Protein AF-D6D4P2-F1 (afdb_monomer_lite)

Foldseek 3Di:
DDDPPLQDWPLVQLLVQLVVLLVLVVVADLVPVVSNVVSQVVLCVSQVDNDDSVNLVVCVVPHDSSLSSSLSSTHQADQDPDADDLVNVVLLVCLLVDLPSDPPPRVRDDSVSNSNCCNPNRSVVNCVSRDDPVVVVSCVVSVVVVVVCVVVVPDPVPPPPDD

Structure (mmCIF, N/CA/C/O backbone):
data_AF-D6D4P2-F1
#
_entry.id   AF-D6D4P2-F1
#
loop_
_atom_site.group_PDB
_atom_site.id
_atom_site.type_symbol
_atom_site.label_atom_id
_atom_site.label_alt_id
_atom_site.label_comp_id
_atom_site.label_asym_id
_atom_site.label_entity_id
_atom_site.label_seq_id
_atom_site.pdbx_PDB_ins_code
_atom_site.Cartn_x
_atom_site.Cartn_y
_atom_site.Cartn_z
_atom_site.occupancy
_atom_site.B_iso_or_equiv
_atom_site.auth_seq_id
_atom_site.auth_comp_id
_atom_site.auth_asym_id
_atom_site.auth_atom_id
_atom_site.pdbx_PDB_model_num
ATOM 1 N N . MET A 1 1 ? -7.823 -1.754 18.428 1.00 69.19 1 MET A N 1
ATOM 2 C CA . MET A 1 1 ? -9.060 -2.376 17.906 1.00 69.19 1 MET A CA 1
ATOM 3 C C . MET A 1 1 ? -8.720 -2.964 16.546 1.00 69.19 1 MET A C 1
ATOM 5 O O . MET A 1 1 ? -7.843 -2.428 15.887 1.00 69.19 1 MET A O 1
ATOM 9 N N . LYS A 1 2 ? -9.320 -4.076 16.115 1.00 77.75 2 LYS A N 1
ATOM 10 C CA . LYS A 1 2 ? -9.064 -4.558 14.748 1.00 77.75 2 LYS A CA 1
ATOM 11 C C . LYS A 1 2 ? -9.940 -3.760 13.781 1.00 77.75 2 LYS A C 1
ATOM 13 O O . LYS A 1 2 ? -11.122 -3.586 14.072 1.00 77.75 2 LYS A O 1
ATOM 18 N N . LEU A 1 3 ? -9.372 -3.249 12.690 1.00 86.50 3 LEU A N 1
ATOM 19 C CA . LEU A 1 3 ? -10.177 -2.631 11.642 1.00 86.50 3 LEU A CA 1
ATOM 20 C C . LEU A 1 3 ? -10.948 -3.726 10.887 1.00 86.50 3 LEU A C 1
ATOM 22 O O . LEU A 1 3 ? -10.580 -4.905 10.937 1.00 86.50 3 LEU A O 1
ATOM 26 N N . ARG A 1 4 ? -12.029 -3.361 10.191 1.00 90.31 4 ARG A N 1
ATOM 27 C CA . ARG A 1 4 ? -12.732 -4.318 9.325 1.00 90.31 4 ARG A CA 1
ATOM 28 C C . ARG A 1 4 ? -11.837 -4.757 8.163 1.00 90.31 4 ARG A C 1
ATOM 30 O O . ARG A 1 4 ? -10.978 -4.002 7.714 1.00 90.31 4 ARG A O 1
ATOM 37 N N . GLU A 1 5 ? -12.060 -5.971 7.663 1.00 88.25 5 GLU A N 1
ATOM 38 C CA . GLU A 1 5 ? -11.173 -6.620 6.680 1.00 88.25 5 GLU A CA 1
ATOM 39 C C . GLU A 1 5 ? -10.951 -5.809 5.402 1.00 88.25 5 GLU A C 1
ATOM 41 O O . GLU A 1 5 ? -9.876 -5.871 4.819 1.00 88.25 5 GLU A O 1
ATOM 46 N N . GLU A 1 6 ? -11.954 -5.036 4.989 1.00 89.00 6 GLU A N 1
ATOM 47 C CA . GLU A 1 6 ? -11.896 -4.170 3.812 1.00 89.00 6 GLU A CA 1
ATOM 48 C C . GLU A 1 6 ? -10.752 -3.148 3.889 1.00 89.00 6 GLU A C 1
ATOM 50 O O . GLU A 1 6 ? -10.065 -2.932 2.897 1.00 89.00 6 GLU A O 1
ATOM 55 N N . ILE A 1 7 ? -10.537 -2.539 5.061 1.00 88.88 7 ILE A N 1
ATOM 56 C CA . ILE A 1 7 ? -9.565 -1.452 5.264 1.00 88.88 7 ILE A CA 1
ATOM 57 C C . ILE A 1 7 ? -8.263 -1.922 5.911 1.00 88.88 7 ILE A C 1
ATOM 59 O O . ILE A 1 7 ? -7.281 -1.182 5.908 1.00 88.88 7 ILE A O 1
ATOM 63 N N . GLU A 1 8 ? -8.231 -3.134 6.460 1.00 89.12 8 GLU A N 1
ATOM 64 C CA . GLU A 1 8 ? -7.029 -3.704 7.062 1.00 89.12 8 GLU A CA 1
ATOM 65 C C . GLU A 1 8 ? -6.007 -4.059 5.955 1.00 89.12 8 GLU A C 1
ATOM 67 O O . GLU A 1 8 ? -6.320 -4.834 5.045 1.00 89.12 8 GLU A O 1
ATOM 72 N N . PRO A 1 9 ? -4.776 -3.514 5.991 1.00 86.56 9 PRO A N 1
ATOM 73 C CA . PRO A 1 9 ? -3.780 -3.791 4.966 1.00 86.56 9 PRO A CA 1
ATOM 74 C C . PRO A 1 9 ? -3.369 -5.268 4.992 1.00 86.56 9 PRO A C 1
ATOM 76 O O . PRO A 1 9 ? -3.070 -5.848 6.037 1.00 86.56 9 PRO A O 1
ATOM 79 N N . LYS A 1 10 ? -3.299 -5.892 3.813 1.00 87.50 10 LYS A N 1
ATOM 80 C CA . LYS A 1 10 ? -2.931 -7.309 3.660 1.00 87.50 10 LYS A CA 1
ATOM 81 C C . LYS A 1 10 ? -1.414 -7.503 3.723 1.00 87.50 10 LYS A C 1
ATOM 83 O O . LYS A 1 10 ? -0.778 -7.800 2.716 1.00 87.50 10 LYS A O 1
ATOM 88 N N . ILE A 1 11 ? -0.833 -7.361 4.913 1.00 85.56 11 ILE A N 1
ATOM 89 C CA . ILE A 1 11 ? 0.626 -7.348 5.146 1.00 85.56 11 ILE A CA 1
ATOM 90 C C . ILE A 1 11 ? 1.358 -8.547 4.527 1.00 85.56 11 ILE A C 1
ATOM 92 O O . ILE A 1 11 ? 2.367 -8.363 3.858 1.00 85.56 11 ILE A O 1
ATOM 96 N N . ILE A 1 12 ? 0.819 -9.763 4.664 1.00 84.56 12 ILE A N 1
ATOM 97 C CA . ILE A 1 12 ? 1.426 -10.982 4.093 1.00 84.56 12 ILE A CA 1
ATOM 98 C C . ILE A 1 12 ? 1.478 -10.915 2.556 1.00 84.56 12 ILE A C 1
ATOM 100 O O . ILE A 1 12 ? 2.446 -11.345 1.928 1.00 84.56 12 ILE A O 1
ATOM 104 N N . GLN A 1 13 ? 0.435 -10.365 1.928 1.00 86.56 13 GLN A N 1
ATOM 105 C CA . GLN A 1 13 ? 0.399 -10.182 0.478 1.00 86.56 13 GLN A CA 1
ATOM 106 C C . GLN A 1 13 ? 1.389 -9.096 0.042 1.00 86.56 13 GLN A C 1
ATOM 108 O O . GLN A 1 13 ? 2.120 -9.305 -0.926 1.00 86.56 13 GLN A O 1
ATOM 113 N N . ILE A 1 14 ? 1.442 -7.983 0.781 1.00 89.06 14 ILE A N 1
ATOM 114 C CA . ILE A 1 14 ? 2.390 -6.886 0.551 1.00 89.06 14 ILE A CA 1
ATOM 115 C C . ILE A 1 14 ? 3.825 -7.418 0.617 1.00 89.06 14 ILE A C 1
ATOM 117 O O . ILE A 1 14 ? 4.586 -7.201 -0.318 1.00 89.06 14 ILE A O 1
ATOM 121 N N . GLU A 1 15 ? 4.180 -8.192 1.648 1.00 88.25 15 GLU A N 1
ATOM 122 C CA . GLU A 1 15 ? 5.516 -8.786 1.802 1.00 88.25 15 GLU A CA 1
ATOM 123 C C . GLU A 1 15 ? 5.896 -9.664 0.597 1.00 88.25 15 GLU A C 1
ATOM 125 O O . GLU A 1 15 ? 6.984 -9.525 0.030 1.00 88.25 15 GLU A O 1
ATOM 130 N N . LYS A 1 16 ? 4.981 -10.534 0.149 1.00 89.69 16 LYS A N 1
ATOM 131 C CA . LYS A 1 16 ? 5.223 -11.439 -0.985 1.00 89.69 16 LYS A CA 1
ATOM 132 C C . LYS A 1 16 ? 5.419 -10.696 -2.310 1.00 89.69 16 LYS A C 1
ATOM 134 O O . LYS A 1 16 ? 6.258 -11.106 -3.118 1.00 89.69 16 LYS A O 1
ATOM 139 N N . ILE A 1 17 ? 4.620 -9.662 -2.571 1.00 91.19 17 ILE A N 1
ATOM 140 C CA . ILE A 1 17 ? 4.745 -8.844 -3.787 1.00 91.19 17 ILE A CA 1
ATOM 141 C C . ILE A 1 17 ? 6.039 -8.029 -3.715 1.00 91.19 17 ILE A C 1
ATOM 143 O O . ILE A 1 17 ? 6.818 -8.032 -4.669 1.00 91.19 17 ILE A O 1
ATOM 147 N N . CYS A 1 18 ? 6.334 -7.447 -2.555 1.00 90.31 18 CYS A N 1
ATOM 148 C CA . CYS A 1 18 ? 7.505 -6.606 -2.348 1.00 90.31 18 CYS A CA 1
ATOM 149 C C . CYS A 1 18 ? 8.807 -7.351 -2.604 1.00 90.31 18 CYS A C 1
ATOM 151 O O . CYS A 1 18 ? 9.643 -6.872 -3.363 1.00 90.31 18 CYS A O 1
ATOM 153 N N . LEU A 1 19 ? 8.950 -8.577 -2.092 1.00 90.12 19 LEU A N 1
ATOM 154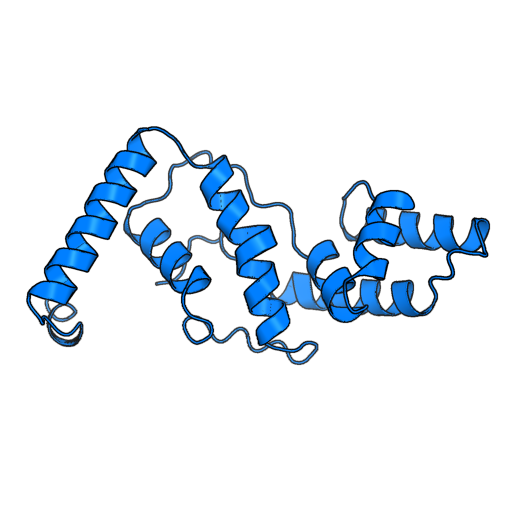 C CA . LEU A 1 19 ? 10.125 -9.410 -2.367 1.00 90.12 19 LEU A CA 1
ATOM 155 C C . LEU A 1 19 ? 10.342 -9.682 -3.865 1.00 90.12 19 LEU A C 1
ATOM 157 O O . LEU A 1 19 ? 11.485 -9.791 -4.313 1.00 90.12 19 LEU A O 1
ATOM 161 N N . GLN A 1 20 ? 9.268 -9.807 -4.648 1.00 91.62 20 GLN A N 1
ATOM 162 C CA . GLN A 1 20 ? 9.367 -9.993 -6.098 1.00 91.62 20 GLN A CA 1
ATOM 163 C C . GLN A 1 20 ? 9.770 -8.693 -6.796 1.00 91.62 20 GLN A C 1
ATOM 165 O O . GLN A 1 20 ? 10.669 -8.714 -7.637 1.00 91.62 20 GLN A O 1
ATOM 170 N N . ILE A 1 21 ? 9.171 -7.565 -6.405 1.00 92.44 21 ILE A N 1
ATOM 171 C CA . ILE A 1 21 ? 9.500 -6.248 -6.960 1.00 92.44 21 ILE A CA 1
ATOM 172 C C . ILE A 1 21 ? 10.945 -5.868 -6.634 1.00 92.44 21 ILE A C 1
ATOM 174 O O . ILE A 1 21 ? 11.682 -5.508 -7.545 1.00 92.44 21 ILE A O 1
ATOM 178 N N . SER A 1 22 ? 11.413 -6.042 -5.394 1.00 91.19 22 SER A N 1
ATOM 179 C CA . SER A 1 22 ? 12.805 -5.745 -5.023 1.00 91.19 22 SER A CA 1
ATOM 180 C C . SER A 1 22 ? 13.815 -6.521 -5.877 1.00 91.19 22 SER A C 1
ATOM 182 O O . SER A 1 22 ? 14.867 -5.990 -6.222 1.00 91.19 22 SER A O 1
ATOM 184 N N . ARG A 1 23 ? 13.511 -7.773 -6.257 1.00 91.38 23 ARG A N 1
ATOM 185 C CA . ARG A 1 23 ? 14.369 -8.562 -7.163 1.00 91.38 23 ARG A CA 1
ATOM 186 C C . ARG A 1 23 ? 14.380 -8.002 -8.582 1.00 91.38 23 ARG A C 1
ATOM 188 O O . ARG A 1 23 ? 15.438 -7.976 -9.200 1.00 91.38 23 ARG A O 1
ATOM 195 N N . LEU A 1 24 ? 13.227 -7.562 -9.084 1.00 92.38 24 LEU A N 1
ATOM 196 C CA . LEU A 1 24 ? 13.120 -6.925 -10.397 1.00 92.38 24 LEU A CA 1
ATOM 197 C C . LEU A 1 24 ? 13.875 -5.589 -10.428 1.00 92.38 24 LEU A C 1
ATOM 199 O O . LEU A 1 24 ? 14.643 -5.356 -11.356 1.00 92.38 24 LEU A O 1
ATOM 203 N N . LEU A 1 25 ? 13.724 -4.765 -9.387 1.00 90.25 25 LEU A N 1
ATOM 204 C CA . LEU A 1 25 ? 14.376 -3.457 -9.273 1.00 90.25 25 LEU A CA 1
ATOM 205 C C . LEU A 1 25 ? 15.901 -3.549 -9.144 1.00 90.25 25 LEU A C 1
ATOM 207 O O . LEU A 1 25 ? 16.600 -2.695 -9.667 1.00 90.25 25 LEU A O 1
ATOM 211 N N . ARG A 1 26 ? 16.455 -4.609 -8.541 1.00 88.62 26 ARG A N 1
ATOM 212 C CA . ARG A 1 26 ? 17.918 -4.832 -8.542 1.00 88.62 26 ARG A CA 1
ATOM 213 C C . ARG A 1 26 ? 18.505 -5.057 -9.937 1.00 88.62 26 ARG A C 1
ATOM 215 O O . ARG A 1 26 ? 19.695 -4.848 -10.131 1.00 88.62 26 ARG A O 1
ATOM 222 N N . GLY A 1 27 ? 17.694 -5.537 -10.880 1.00 84.19 27 GLY A N 1
ATOM 223 C CA . GLY A 1 27 ? 18.076 -5.686 -12.284 1.00 84.19 27 GLY A CA 1
ATOM 224 C C . GLY A 1 27 ? 17.656 -4.504 -13.158 1.00 84.19 27 GLY A C 1
ATOM 225 O O . GLY A 1 27 ? 17.820 -4.585 -14.377 1.00 84.19 27 GLY A O 1
ATOM 226 N N . TYR A 1 28 ? 17.070 -3.460 -12.563 1.00 84.00 28 TYR A N 1
ATOM 227 C CA . TYR A 1 28 ? 16.632 -2.269 -13.274 1.00 84.00 28 TYR A CA 1
ATOM 228 C C . TYR A 1 28 ? 17.838 -1.417 -13.655 1.00 84.00 28 TYR A C 1
ATOM 230 O O . TYR A 1 28 ? 18.679 -1.091 -12.824 1.00 84.00 28 TYR A O 1
ATOM 238 N N . ASP A 1 29 ? 17.900 -1.082 -14.936 1.00 80.25 29 ASP A N 1
ATOM 239 C CA . ASP A 1 29 ? 18.945 -0.269 -15.538 1.00 80.25 29 ASP A CA 1
ATOM 240 C C . ASP A 1 29 ? 18.254 0.666 -16.536 1.00 80.25 29 ASP A C 1
ATOM 242 O O . ASP A 1 29 ? 17.707 0.212 -17.549 1.00 80.25 29 ASP A O 1
ATOM 246 N N . SER A 1 30 ? 18.203 1.954 -16.193 1.00 75.06 30 SER A N 1
ATOM 247 C CA . SER A 1 30 ? 17.475 2.988 -16.935 1.00 75.06 30 SER A CA 1
ATOM 248 C C . SER A 1 30 ? 18.101 3.304 -18.296 1.00 75.06 30 SER A C 1
ATOM 250 O O . SER A 1 30 ? 17.397 3.822 -19.168 1.00 75.06 30 SER A O 1
ATOM 252 N N . GLU A 1 31 ? 19.373 2.945 -18.502 1.00 79.06 31 GLU A N 1
ATOM 253 C CA . GLU A 1 31 ? 20.107 3.119 -19.762 1.00 79.06 31 GLU A CA 1
ATOM 254 C C . GLU A 1 31 ? 19.768 2.024 -20.785 1.00 79.06 31 GLU A C 1
ATOM 256 O O . GLU A 1 31 ? 19.966 2.186 -21.989 1.00 79.06 31 GLU A O 1
ATOM 261 N N . LYS A 1 32 ? 19.231 0.884 -20.328 1.00 79.69 32 LYS A N 1
ATOM 262 C CA . LYS A 1 32 ? 18.860 -0.250 -21.185 1.00 79.69 32 LYS A CA 1
ATOM 263 C C . LYS A 1 32 ? 17.353 -0.296 -21.419 1.00 79.69 32 LYS A C 1
ATOM 265 O O . LYS A 1 32 ? 16.663 -1.145 -20.849 1.00 79.69 32 LYS A O 1
ATOM 270 N N . ASP A 1 33 ? 16.857 0.547 -22.323 1.00 76.69 33 ASP A N 1
ATOM 271 C CA . ASP A 1 33 ? 15.420 0.748 -22.585 1.00 76.69 33 ASP A CA 1
ATOM 272 C C . ASP A 1 33 ? 14.605 -0.553 -22.711 1.00 76.69 33 ASP A C 1
ATOM 274 O O . ASP A 1 33 ? 13.607 -0.733 -22.014 1.00 76.69 33 ASP A O 1
ATOM 278 N N . ASN A 1 34 ? 15.055 -1.532 -23.504 1.00 81.50 34 ASN A N 1
ATOM 279 C CA . ASN A 1 34 ? 14.322 -2.797 -23.668 1.00 81.50 34 ASN A CA 1
ATOM 280 C C . ASN A 1 34 ? 14.236 -3.638 -22.379 1.00 81.50 34 ASN A C 1
ATOM 282 O O . ASN A 1 34 ? 13.256 -4.355 -22.160 1.00 81.50 34 ASN A O 1
ATOM 286 N N . LYS A 1 35 ? 15.259 -3.597 -21.516 1.00 82.75 35 LYS A N 1
ATOM 287 C CA . LYS A 1 35 ? 15.241 -4.312 -20.226 1.00 82.75 35 LYS A CA 1
ATOM 288 C C . LYS A 1 35 ? 14.391 -3.563 -19.203 1.00 82.75 35 LYS A C 1
ATOM 290 O O . LYS A 1 35 ? 13.596 -4.194 -18.509 1.00 82.75 35 LYS A O 1
ATOM 295 N N . CYS A 1 36 ? 14.515 -2.238 -19.176 1.00 85.44 36 CYS A N 1
ATOM 296 C CA . CYS A 1 36 ? 13.711 -1.326 -18.369 1.00 85.44 36 CYS A CA 1
ATOM 297 C C . CYS A 1 36 ? 12.206 -1.529 -18.627 1.00 85.44 36 CYS A C 1
ATOM 299 O O . CYS A 1 36 ? 11.463 -1.854 -17.700 1.00 85.44 36 CYS A O 1
ATOM 301 N N . LEU A 1 37 ? 11.766 -1.477 -19.891 1.00 88.44 37 LEU A N 1
ATOM 302 C CA . LEU A 1 37 ? 10.357 -1.659 -20.269 1.00 88.44 37 LEU A CA 1
ATOM 303 C C . LEU A 1 37 ? 9.803 -3.034 -19.867 1.00 88.44 37 LEU A C 1
ATOM 305 O O . LEU A 1 37 ? 8.669 -3.139 -19.400 1.00 88.44 37 LEU A O 1
ATOM 309 N N . ASN A 1 38 ? 10.609 -4.093 -19.987 1.00 90.81 38 ASN A N 1
ATOM 310 C CA . ASN A 1 38 ? 10.215 -5.434 -19.550 1.00 90.81 38 ASN A CA 1
ATOM 311 C C . ASN A 1 38 ? 10.041 -5.536 -18.026 1.00 90.81 38 ASN A C 1
ATOM 313 O O . ASN A 1 38 ? 9.139 -6.231 -17.558 1.00 90.81 38 ASN A O 1
ATOM 317 N N . ILE A 1 39 ? 10.895 -4.867 -17.247 1.00 90.75 39 ILE A N 1
ATOM 318 C CA . ILE A 1 39 ? 10.776 -4.815 -15.784 1.00 90.75 39 ILE A CA 1
ATOM 319 C C . ILE A 1 39 ? 9.524 -4.037 -15.382 1.00 90.75 39 ILE A C 1
ATOM 321 O O . ILE A 1 39 ? 8.737 -4.544 -14.585 1.00 90.75 39 ILE A O 1
ATOM 325 N N . ILE A 1 40 ? 9.302 -2.864 -15.981 1.00 91.44 40 ILE A N 1
ATOM 326 C CA . ILE A 1 40 ? 8.115 -2.035 -15.735 1.00 91.44 40 ILE A CA 1
ATOM 327 C C . ILE A 1 40 ? 6.842 -2.834 -16.019 1.00 91.44 40 ILE A C 1
ATOM 329 O O . ILE A 1 40 ? 5.963 -2.909 -15.164 1.00 91.44 40 ILE A O 1
ATOM 333 N N . LYS A 1 41 ? 6.778 -3.524 -17.166 1.00 91.94 41 LYS A N 1
ATOM 334 C CA . LYS A 1 41 ? 5.631 -4.364 -17.527 1.00 91.94 41 LYS A CA 1
ATOM 335 C C . LYS A 1 41 ? 5.350 -5.443 -16.474 1.00 91.94 41 LYS A C 1
ATOM 337 O O . LYS A 1 41 ? 4.210 -5.587 -16.042 1.00 91.94 41 LYS A O 1
ATOM 342 N N . LYS A 1 42 ? 6.383 -6.151 -16.003 1.00 93.44 42 LYS A N 1
ATOM 343 C CA . LYS A 1 42 ? 6.239 -7.172 -14.948 1.00 93.44 42 LYS A CA 1
ATOM 344 C C . LYS A 1 42 ? 5.775 -6.582 -13.616 1.00 93.44 42 LYS A C 1
ATOM 346 O O . LYS A 1 42 ? 4.954 -7.188 -12.935 1.00 93.44 42 LYS A O 1
ATOM 351 N N . ILE A 1 43 ? 6.290 -5.414 -13.231 1.00 92.81 43 ILE A N 1
ATOM 352 C CA . ILE A 1 43 ? 5.861 -4.718 -12.010 1.00 92.81 43 ILE A CA 1
ATOM 353 C C . ILE A 1 43 ? 4.388 -4.308 -12.128 1.00 92.81 43 ILE A C 1
ATOM 355 O O . ILE A 1 43 ? 3.618 -4.520 -11.190 1.00 92.81 43 ILE A O 1
ATOM 359 N N . SER A 1 44 ? 3.970 -3.781 -13.279 1.00 91.81 44 SER A N 1
ATOM 360 C CA . SER A 1 44 ? 2.570 -3.444 -13.548 1.00 91.81 44 SER A CA 1
ATOM 361 C C . SER A 1 44 ? 1.647 -4.657 -13.490 1.00 91.81 44 SER A C 1
ATOM 363 O O . SER A 1 44 ? 0.579 -4.580 -12.889 1.00 91.81 44 SER A O 1
ATOM 365 N N . GLU A 1 45 ? 2.066 -5.797 -14.042 1.00 91.81 45 GLU A N 1
ATOM 366 C CA . GLU A 1 45 ? 1.316 -7.057 -13.963 1.00 91.81 45 GLU A CA 1
ATOM 367 C C . GLU A 1 45 ? 1.179 -7.558 -12.515 1.00 91.81 45 GLU A C 1
ATOM 369 O O . GLU A 1 45 ? 0.099 -7.987 -12.118 1.00 91.81 45 GLU A O 1
ATOM 374 N N . LEU A 1 46 ? 2.245 -7.463 -11.709 1.00 90.94 46 LEU A N 1
ATOM 375 C CA . LEU A 1 46 ? 2.253 -7.902 -10.306 1.00 90.94 46 LEU A CA 1
ATOM 376 C C . LEU A 1 46 ? 1.411 -7.019 -9.379 1.00 90.94 46 LEU A C 1
ATOM 378 O O . LEU A 1 46 ? 0.848 -7.508 -8.401 1.00 90.94 46 LEU A O 1
ATOM 382 N N . THR A 1 47 ? 1.382 -5.715 -9.644 1.00 89.19 47 THR A N 1
ATOM 383 C CA . THR A 1 47 ? 0.719 -4.723 -8.781 1.00 89.19 47 THR A CA 1
ATOM 384 C C . THR A 1 47 ? -0.676 -4.352 -9.268 1.00 89.19 47 THR A C 1
ATOM 386 O O . THR A 1 47 ? -1.429 -3.726 -8.526 1.00 89.19 47 THR A O 1
ATOM 389 N N . HIS A 1 48 ? -1.018 -4.719 -10.507 1.00 87.56 48 HIS A N 1
ATOM 390 C CA . HIS A 1 48 ? -2.191 -4.232 -11.231 1.00 87.56 48 HIS A CA 1
ATOM 391 C C . HIS A 1 48 ? -2.257 -2.695 -11.309 1.00 87.56 48 HIS A C 1
ATOM 393 O O . HIS A 1 48 ? -3.339 -2.115 -11.403 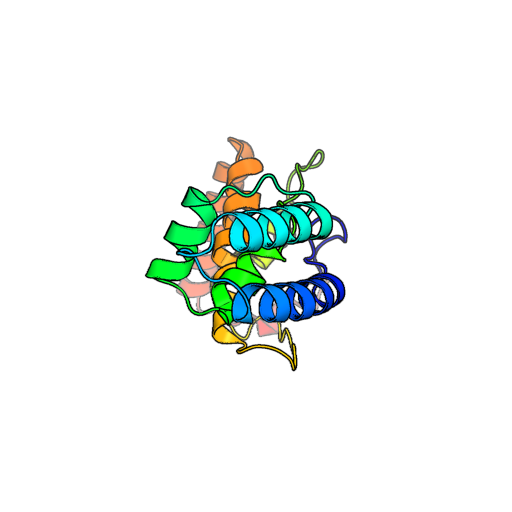1.00 87.56 48 HIS A O 1
ATOM 399 N N . LYS A 1 49 ? -1.096 -2.026 -11.271 1.00 87.38 49 LYS A N 1
ATOM 400 C CA . LYS A 1 49 ? -0.956 -0.570 -11.397 1.00 87.38 49 LYS A CA 1
ATOM 401 C C . LYS A 1 49 ? -0.322 -0.215 -12.734 1.00 87.38 49 LYS A C 1
ATOM 403 O O . LYS A 1 49 ? 0.576 -0.906 -13.217 1.00 87.38 49 LYS A O 1
ATOM 408 N N . VAL A 1 50 ? -0.744 0.904 -13.312 1.00 87.19 50 VAL A N 1
ATOM 409 C CA . VAL A 1 50 ? -0.072 1.486 -14.478 1.00 87.19 50 VAL A CA 1
ATOM 410 C C . VAL A 1 50 ? 1.188 2.191 -13.983 1.00 87.19 50 VAL A C 1
ATOM 412 O O . VAL A 1 50 ? 1.090 3.207 -13.304 1.00 87.19 50 VAL A O 1
ATOM 415 N N . ILE A 1 51 ? 2.357 1.626 -14.284 1.00 88.56 51 ILE A N 1
ATOM 416 C CA . ILE A 1 51 ? 3.661 2.184 -13.918 1.00 88.56 51 ILE A CA 1
ATOM 417 C C . ILE A 1 51 ? 4.356 2.613 -15.208 1.00 88.56 51 ILE A C 1
ATOM 419 O O . ILE A 1 51 ? 4.403 1.850 -16.172 1.00 88.56 51 ILE A O 1
ATOM 423 N N . THR A 1 52 ? 4.879 3.836 -15.237 1.00 89.06 52 THR A N 1
ATOM 424 C CA . THR A 1 52 ? 5.666 4.366 -16.359 1.00 89.06 52 THR A CA 1
ATOM 425 C C . THR A 1 52 ? 7.141 4.460 -15.975 1.00 89.06 52 THR A C 1
ATOM 427 O O . THR A 1 52 ? 7.495 4.346 -14.798 1.00 89.06 52 THR A O 1
ATOM 430 N N . LYS A 1 53 ? 8.013 4.666 -16.972 1.00 88.06 53 LYS A N 1
ATOM 431 C CA . LYS A 1 53 ? 9.446 4.898 -16.734 1.00 88.06 53 LYS A CA 1
ATOM 432 C C . LYS A 1 53 ? 9.652 6.131 -15.854 1.00 88.06 53 LYS A C 1
ATOM 434 O O . LYS A 1 53 ? 10.461 6.066 -14.937 1.00 88.06 53 LYS A O 1
ATOM 439 N N . ASP A 1 54 ? 8.882 7.190 -16.087 1.00 86.69 54 ASP A N 1
ATOM 440 C CA . ASP A 1 54 ? 9.010 8.457 -15.361 1.00 86.69 54 ASP A CA 1
ATOM 441 C C . ASP A 1 54 ? 8.650 8.292 -13.881 1.00 86.69 54 ASP A C 1
ATOM 443 O O . ASP A 1 54 ? 9.467 8.613 -13.028 1.00 86.69 54 ASP A O 1
ATOM 447 N N . ILE A 1 55 ? 7.504 7.664 -13.576 1.00 85.69 55 ILE A N 1
ATOM 448 C CA . ILE A 1 55 ? 7.081 7.378 -12.190 1.00 85.69 55 ILE A CA 1
ATOM 449 C C . ILE A 1 55 ? 8.129 6.531 -11.466 1.00 85.69 55 ILE A C 1
ATOM 451 O O . ILE A 1 55 ? 8.460 6.776 -10.308 1.00 85.69 55 ILE A O 1
ATOM 455 N N . LEU A 1 56 ? 8.640 5.493 -12.135 1.00 86.75 56 LEU A N 1
ATOM 456 C CA . LEU A 1 56 ? 9.628 4.623 -11.513 1.00 86.75 56 LEU A CA 1
ATOM 457 C C . LEU A 1 56 ? 10.972 5.334 -11.316 1.00 86.75 56 LEU A C 1
ATOM 459 O O . LEU A 1 56 ? 11.655 5.052 -10.338 1.00 86.75 56 LEU A O 1
ATOM 463 N N . SER A 1 57 ? 11.347 6.232 -12.226 1.00 85.94 57 SER A N 1
ATOM 464 C CA . SER A 1 57 ? 12.588 7.003 -12.120 1.00 85.94 57 SER A CA 1
ATOM 465 C C . SER A 1 57 ? 12.496 8.012 -10.978 1.00 85.94 57 SER A C 1
ATOM 467 O O . SER A 1 57 ? 13.387 8.015 -10.142 1.00 85.94 57 SER A O 1
ATOM 469 N N . GLU A 1 58 ? 11.378 8.733 -10.858 1.00 85.38 58 GLU A N 1
ATOM 470 C CA . GLU A 1 58 ? 11.093 9.640 -9.735 1.00 85.38 58 GLU A CA 1
ATOM 471 C C . GLU A 1 58 ? 11.224 8.921 -8.385 1.00 85.38 58 GLU A C 1
ATOM 473 O O . GLU A 1 58 ? 11.908 9.385 -7.481 1.00 85.38 58 GLU A O 1
ATOM 478 N N . TYR A 1 59 ? 10.645 7.723 -8.256 1.00 84.62 59 TYR A N 1
ATOM 479 C CA . TYR A 1 59 ? 10.793 6.948 -7.023 1.00 84.62 59 TYR A CA 1
ATOM 480 C C . TYR A 1 59 ? 12.234 6.500 -6.771 1.00 84.62 59 TYR A C 1
ATOM 482 O O . TYR A 1 59 ? 12.677 6.488 -5.632 1.00 84.62 59 TYR A O 1
ATOM 490 N N . MET A 1 60 ? 12.972 6.111 -7.805 1.00 83.88 60 MET A N 1
ATOM 491 C CA . MET A 1 60 ? 14.340 5.606 -7.654 1.00 83.88 60 MET A CA 1
ATOM 492 C C . MET A 1 60 ? 15.385 6.716 -7.443 1.00 83.88 60 MET A C 1
ATOM 494 O O . MET A 1 60 ? 16.518 6.389 -7.094 1.00 83.88 60 MET A O 1
ATOM 498 N N . GLU A 1 61 ? 15.036 7.988 -7.668 1.00 80.81 61 GLU A N 1
ATOM 499 C CA . GLU A 1 61 ? 15.910 9.141 -7.406 1.00 80.81 61 GLU A CA 1
ATOM 500 C C . GLU A 1 61 ? 16.061 9.412 -5.904 1.00 80.81 61 GLU A C 1
ATOM 502 O O . GLU A 1 61 ? 17.184 9.563 -5.421 1.00 80.81 61 GLU A O 1
ATOM 507 N N . ASP A 1 62 ? 14.946 9.407 -5.169 1.00 74.12 62 ASP A N 1
ATOM 508 C CA . ASP A 1 62 ? 14.916 9.795 -3.754 1.00 74.12 62 ASP A CA 1
ATOM 509 C C . ASP A 1 62 ? 14.858 8.601 -2.788 1.00 74.12 62 ASP A C 1
ATOM 511 O O . ASP A 1 62 ? 15.339 8.689 -1.654 1.00 74.12 62 ASP A O 1
ATOM 515 N N . ASP A 1 63 ? 14.280 7.471 -3.213 1.00 80.38 63 ASP A N 1
ATOM 516 C CA . ASP A 1 63 ? 13.991 6.342 -2.331 1.00 80.38 63 ASP A CA 1
ATOM 517 C C . ASP A 1 63 ? 14.925 5.139 -2.545 1.00 80.38 63 ASP A C 1
ATOM 519 O O . ASP A 1 63 ? 15.397 4.815 -3.637 1.00 80.38 63 ASP A O 1
ATOM 523 N N . SER A 1 64 ? 15.142 4.385 -1.464 1.00 84.31 64 SER A N 1
ATOM 524 C CA . SER A 1 64 ? 15.833 3.097 -1.534 1.00 84.31 64 SER A CA 1
ATOM 525 C C . SER A 1 64 ? 15.020 2.075 -2.342 1.00 84.31 64 SER A C 1
ATOM 527 O O . SER A 1 64 ? 13.789 2.095 -2.351 1.00 84.31 64 SER A O 1
ATOM 529 N N . ILE A 1 65 ? 15.684 1.077 -2.941 1.00 86.56 65 ILE A N 1
ATOM 530 C CA . ILE A 1 65 ? 14.994 -0.035 -3.635 1.00 86.56 65 ILE A CA 1
ATOM 531 C C . ILE A 1 65 ? 13.931 -0.700 -2.739 1.00 86.56 65 ILE A C 1
ATOM 533 O O . ILE A 1 65 ? 12.908 -1.175 -3.236 1.00 86.56 65 ILE A O 1
ATOM 537 N N . CYS A 1 66 ? 14.169 -0.759 -1.425 1.00 83.62 66 CYS A N 1
ATOM 538 C CA . CYS A 1 66 ? 13.218 -1.301 -0.456 1.00 83.62 66 CYS A CA 1
ATOM 539 C C . CYS A 1 66 ? 11.956 -0.436 -0.361 1.00 83.62 66 CYS A C 1
ATOM 541 O O . CYS A 1 66 ? 10.854 -0.963 -0.513 1.00 83.62 66 CYS A O 1
ATOM 543 N N . MET A 1 67 ? 12.120 0.876 -0.200 1.00 85.56 67 MET A N 1
ATOM 544 C CA . MET A 1 67 ? 11.029 1.852 -0.151 1.00 85.56 67 MET A CA 1
ATOM 545 C C . MET A 1 67 ? 10.202 1.846 -1.439 1.00 85.56 67 MET A C 1
ATOM 547 O O . MET A 1 67 ? 8.978 1.707 -1.390 1.00 85.56 67 MET A O 1
ATOM 551 N N . VAL A 1 68 ? 10.864 1.882 -2.600 1.00 88.88 68 VAL A N 1
ATOM 552 C CA . VAL A 1 68 ? 10.188 1.822 -3.905 1.00 88.88 68 VAL A CA 1
ATOM 553 C C . VAL A 1 68 ? 9.400 0.520 -4.049 1.00 88.88 68 VAL A C 1
ATOM 555 O O . VAL A 1 68 ? 8.229 0.529 -4.436 1.00 88.88 68 VAL A O 1
ATOM 558 N N . ALA A 1 69 ? 10.000 -0.619 -3.690 1.00 90.88 69 ALA A N 1
ATOM 559 C CA . ALA A 1 69 ? 9.313 -1.903 -3.753 1.00 90.88 69 ALA A CA 1
ATOM 560 C C . ALA A 1 69 ? 8.089 -1.956 -2.825 1.00 90.88 69 ALA A C 1
ATOM 562 O O . ALA A 1 69 ? 7.037 -2.450 -3.240 1.00 90.88 69 ALA A O 1
ATOM 563 N N . LEU A 1 70 ? 8.193 -1.424 -1.604 1.00 88.50 70 LEU A N 1
ATOM 564 C CA . LEU A 1 70 ? 7.091 -1.375 -0.641 1.00 88.50 70 LEU A CA 1
ATOM 565 C C . LEU A 1 70 ? 5.942 -0.495 -1.147 1.00 88.50 70 LEU A C 1
ATOM 567 O O . LEU A 1 70 ? 4.797 -0.955 -1.169 1.00 88.50 70 LEU A O 1
ATOM 571 N N . ARG A 1 71 ? 6.243 0.717 -1.634 1.00 89.25 71 ARG A N 1
ATOM 572 C CA . ARG A 1 71 ? 5.256 1.649 -2.210 1.00 89.25 71 ARG A CA 1
ATOM 573 C C . ARG A 1 71 ? 4.497 1.015 -3.373 1.00 89.25 71 ARG A C 1
ATOM 575 O O . ARG A 1 71 ? 3.267 1.085 -3.458 1.00 89.25 71 ARG A O 1
ATOM 582 N N . LEU A 1 72 ? 5.214 0.331 -4.263 1.00 90.75 72 LEU A N 1
ATOM 583 C CA . LEU A 1 72 ? 4.600 -0.361 -5.394 1.00 90.75 72 LEU A CA 1
ATOM 584 C C . LEU A 1 72 ? 3.711 -1.530 -4.941 1.00 90.75 72 LEU A C 1
ATOM 586 O O . LEU A 1 72 ? 2.635 -1.722 -5.508 1.00 90.75 72 LEU A O 1
ATOM 590 N N . SER A 1 73 ? 4.114 -2.252 -3.893 1.00 90.69 73 SER A N 1
ATOM 591 C CA . SER A 1 73 ? 3.433 -3.457 -3.391 1.00 90.69 73 SER A CA 1
ATOM 592 C C . SER A 1 73 ? 2.145 -3.195 -2.627 1.00 90.69 73 SER A C 1
ATOM 594 O O . SER A 1 73 ? 1.280 -4.070 -2.558 1.00 90.69 73 SER A O 1
ATOM 596 N N . ILE A 1 74 ? 2.013 -2.019 -2.020 1.00 88.88 74 ILE A N 1
ATOM 597 C CA . ILE A 1 74 ? 0.804 -1.657 -1.285 1.00 88.88 74 ILE A CA 1
ATOM 598 C C . ILE A 1 74 ? -0.353 -1.483 -2.259 1.00 88.88 74 ILE A C 1
ATOM 600 O O . ILE A 1 74 ? -0.252 -0.766 -3.250 1.00 88.88 74 ILE A O 1
ATOM 604 N N . GLY A 1 75 ? -1.467 -2.157 -1.987 1.00 83.94 75 GLY A N 1
ATOM 605 C CA . GLY A 1 75 ? -2.674 -2.014 -2.792 1.00 83.94 75 GLY A CA 1
ATOM 606 C C . GLY A 1 75 ? -3.244 -0.598 -2.709 1.00 83.94 75 GLY A C 1
ATOM 607 O O . GLY A 1 75 ? -3.057 0.104 -1.718 1.00 83.94 75 GLY A O 1
ATOM 608 N N . THR A 1 76 ? -3.973 -0.185 -3.742 1.00 83.94 76 THR A N 1
ATOM 609 C CA . THR A 1 76 ? -4.711 1.079 -3.698 1.00 83.94 76 THR A CA 1
ATOM 610 C C . THR A 1 76 ? -5.737 1.034 -2.560 1.00 83.94 76 THR A C 1
ATOM 612 O O . THR A 1 76 ? -6.481 0.053 -2.474 1.00 83.94 76 THR A O 1
ATOM 615 N N . PRO A 1 77 ? -5.825 2.077 -1.713 1.00 84.88 77 PRO A N 1
ATOM 616 C CA . PRO A 1 77 ? -6.823 2.127 -0.653 1.00 84.88 77 PRO A CA 1
ATOM 617 C C . PRO A 1 77 ? -8.243 1.966 -1.204 1.00 84.88 77 PRO A C 1
ATOM 619 O O . PRO A 1 77 ? -8.565 2.615 -2.213 1.00 84.88 77 PRO A O 1
ATOM 622 N N . PRO A 1 78 ? -9.078 1.123 -0.567 1.00 87.69 78 PRO A N 1
ATOM 623 C CA . PRO A 1 78 ? -10.427 0.826 -1.034 1.00 87.69 78 PRO A CA 1
ATOM 624 C C . PRO A 1 78 ? -11.315 2.073 -1.012 1.00 87.69 78 PRO A C 1
ATOM 626 O O . PRO A 1 78 ? -11.176 2.948 -0.155 1.00 87.69 78 PRO A O 1
ATOM 629 N N . LEU A 1 79 ? -12.263 2.138 -1.946 1.00 85.62 79 LEU A N 1
ATOM 630 C CA . LEU A 1 79 ? -13.341 3.117 -1.893 1.00 85.62 79 LEU A CA 1
ATOM 631 C C . LEU A 1 79 ? -14.435 2.581 -0.968 1.00 85.62 79 LEU A C 1
ATOM 633 O O . LEU A 1 79 ? -15.045 1.560 -1.270 1.00 85.62 79 LEU A O 1
ATOM 637 N N . LEU A 1 80 ? -14.683 3.264 0.148 1.00 85.56 80 LEU A N 1
ATOM 638 C CA . LEU A 1 80 ? -15.640 2.778 1.138 1.00 85.56 80 LEU A CA 1
ATOM 639 C C . LEU A 1 80 ? -17.066 3.183 0.776 1.00 85.56 80 LEU A C 1
ATOM 641 O O . LEU A 1 80 ? -17.388 4.368 0.700 1.00 85.56 80 LEU A O 1
ATOM 645 N N . HIS A 1 81 ? -17.939 2.189 0.636 1.00 82.25 81 HIS A N 1
ATOM 646 C CA . HIS A 1 81 ? -19.381 2.410 0.490 1.00 82.25 81 HIS A CA 1
ATOM 647 C C . HIS A 1 81 ? -20.059 2.740 1.827 1.00 82.25 81 HIS A C 1
ATOM 649 O O . HIS A 1 81 ? -21.068 3.441 1.862 1.00 82.25 81 HIS A O 1
ATOM 655 N N . ILE A 1 82 ? -19.492 2.245 2.931 1.00 83.50 82 ILE A N 1
ATOM 656 C CA . ILE A 1 82 ? -19.949 2.510 4.297 1.00 83.50 82 ILE A CA 1
ATOM 657 C C . ILE A 1 82 ? -18.942 3.460 4.964 1.00 83.50 82 ILE A C 1
ATOM 659 O O . ILE A 1 82 ? -17.752 3.125 5.004 1.00 83.50 82 ILE A O 1
ATOM 663 N N . PRO A 1 83 ? -19.377 4.609 5.519 1.00 83.56 83 PRO A N 1
ATOM 664 C CA . PRO A 1 83 ? -18.485 5.539 6.207 1.00 83.56 83 PRO A CA 1
ATOM 665 C C . PRO A 1 83 ? -17.703 4.885 7.352 1.00 83.56 83 PRO A C 1
ATOM 667 O O . PRO A 1 83 ? -18.138 3.897 7.948 1.00 83.56 83 PRO A O 1
ATOM 670 N N . LEU A 1 84 ? -16.551 5.464 7.685 1.00 85.12 84 LEU A N 1
ATOM 671 C CA . LEU A 1 84 ? -15.784 5.064 8.861 1.00 85.12 84 LEU A CA 1
ATOM 672 C C . LEU A 1 84 ? -16.561 5.408 10.136 1.00 85.12 84 LEU A C 1
ATOM 674 O O . LEU A 1 84 ? -17.034 6.532 10.319 1.00 85.12 84 LEU A O 1
ATOM 678 N N . SER A 1 85 ? -16.655 4.448 11.046 1.00 84.19 85 SER A N 1
ATOM 679 C CA . SER A 1 85 ? -17.092 4.703 12.415 1.00 84.19 85 SER A CA 1
ATOM 680 C C . SER A 1 85 ? -16.064 5.555 13.171 1.00 84.19 85 SER A C 1
ATOM 682 O O . SER A 1 85 ? -14.892 5.649 12.795 1.00 84.19 85 SER A O 1
ATOM 684 N N . CYS A 1 86 ? -16.481 6.166 14.285 1.00 80.25 86 CYS A N 1
ATOM 685 C CA . CYS A 1 86 ? -15.567 6.947 15.124 1.00 80.25 86 CYS A CA 1
ATOM 686 C C . CYS A 1 86 ? -14.385 6.119 15.636 1.00 80.25 86 CYS A C 1
ATOM 688 O O . CYS A 1 86 ? -13.277 6.644 15.736 1.00 80.25 86 CYS A O 1
ATOM 690 N N . ASP A 1 87 ? -14.621 4.848 15.961 1.00 83.94 87 ASP A N 1
ATOM 691 C CA . ASP A 1 87 ? -13.587 3.969 16.494 1.00 83.94 87 ASP A CA 1
ATOM 692 C C . ASP A 1 87 ? -12.589 3.562 15.404 1.00 83.94 87 ASP A C 1
ATOM 694 O O . ASP A 1 87 ? -11.385 3.583 15.653 1.00 83.94 87 ASP A O 1
ATOM 698 N N . GLU A 1 88 ? -13.054 3.277 14.179 1.00 87.25 88 GLU A N 1
ATOM 699 C CA . GLU A 1 88 ? -12.171 3.021 13.029 1.00 87.25 88 GLU A CA 1
ATOM 700 C C . GLU A 1 88 ? -11.322 4.255 12.700 1.00 87.25 88 GLU A C 1
ATOM 702 O O . GLU A 1 88 ? -10.11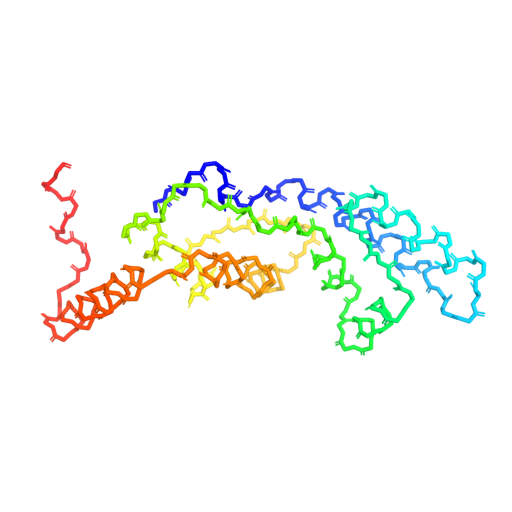4 4.139 12.508 1.00 87.25 88 GLU A O 1
ATOM 707 N N . LEU A 1 89 ? -11.923 5.450 12.707 1.00 83.94 89 LEU A N 1
ATOM 708 C CA . LEU A 1 89 ? -11.198 6.703 12.490 1.00 83.94 89 LEU A CA 1
ATOM 709 C C . LEU A 1 89 ? -10.112 6.915 13.557 1.00 83.94 89 LEU A C 1
ATOM 711 O O . LEU A 1 89 ? -8.972 7.246 13.236 1.00 83.94 89 LEU A O 1
ATOM 715 N N . LEU A 1 90 ? -10.444 6.709 14.835 1.00 81.81 90 LEU A N 1
ATOM 716 C CA . LEU A 1 90 ? -9.491 6.834 15.939 1.00 81.81 90 LEU A CA 1
ATOM 717 C C . LEU A 1 90 ? -8.369 5.796 15.871 1.00 81.81 90 LEU A C 1
ATOM 719 O O . LEU A 1 90 ? -7.243 6.103 16.265 1.00 81.81 90 LEU A O 1
ATOM 723 N N . GLU A 1 91 ? -8.673 4.579 15.429 1.00 86.44 91 GLU A N 1
ATOM 724 C CA . GLU A 1 91 ? -7.705 3.504 15.214 1.00 86.44 91 GLU A CA 1
ATOM 725 C C . GLU A 1 91 ? -6.739 3.861 14.072 1.00 86.44 91 GLU A C 1
ATOM 727 O O . GLU A 1 91 ? -5.527 3.807 14.273 1.00 86.44 91 GLU A O 1
ATOM 732 N N . ILE A 1 92 ? -7.247 4.319 12.921 1.00 85.94 92 ILE A N 1
ATOM 733 C CA . ILE A 1 92 ? -6.423 4.760 11.781 1.00 85.94 92 ILE A CA 1
ATOM 734 C C . ILE A 1 92 ? -5.508 5.923 12.189 1.00 85.94 92 ILE A C 1
ATOM 736 O O . ILE A 1 92 ? -4.300 5.866 11.970 1.00 85.94 92 ILE A O 1
ATOM 740 N N . ILE A 1 93 ? -6.050 6.946 12.860 1.00 82.88 93 ILE A N 1
ATOM 741 C CA . ILE A 1 93 ? -5.263 8.086 13.362 1.00 82.88 93 ILE A CA 1
ATOM 742 C C . ILE A 1 93 ? -4.165 7.609 14.325 1.00 82.88 93 ILE A C 1
ATOM 744 O O . ILE A 1 93 ? -3.044 8.113 14.294 1.00 82.88 93 ILE A O 1
ATOM 748 N N . GLN A 1 94 ? -4.448 6.632 15.190 1.00 82.94 94 GLN A N 1
ATOM 749 C CA . GLN A 1 94 ? -3.431 6.087 16.094 1.00 82.94 94 GLN A CA 1
ATOM 750 C C . GLN A 1 94 ? -2.324 5.335 15.348 1.00 82.94 94 GLN A C 1
ATOM 752 O O . GLN A 1 94 ? -1.160 5.522 15.697 1.00 82.94 94 GLN A O 1
ATOM 757 N N . ARG A 1 95 ? -2.662 4.556 14.312 1.00 85.19 95 ARG A N 1
ATOM 758 C CA . ARG A 1 95 ? -1.684 3.875 13.444 1.00 85.19 95 ARG A CA 1
ATOM 759 C C . ARG A 1 95 ? -0.775 4.874 12.723 1.00 85.19 95 ARG A C 1
ATOM 761 O O . ARG A 1 95 ? 0.435 4.676 12.710 1.00 85.19 95 ARG A O 1
ATOM 768 N N . ILE A 1 96 ? -1.337 5.977 12.220 1.00 83.38 96 ILE A N 1
ATOM 769 C CA . ILE A 1 96 ? -0.575 7.055 11.566 1.00 83.38 96 ILE A CA 1
ATOM 770 C C . ILE A 1 96 ? 0.369 7.761 12.548 1.00 83.38 96 ILE A C 1
ATOM 772 O O . ILE A 1 96 ? 1.483 8.103 12.183 1.00 83.38 96 ILE A O 1
ATOM 776 N N . HIS A 1 97 ? -0.044 7.998 13.796 1.00 78.00 97 HIS A N 1
ATOM 777 C CA . HIS A 1 97 ? 0.759 8.780 14.748 1.00 78.00 97 HIS A CA 1
ATOM 778 C C . HIS A 1 97 ? 1.728 7.964 15.606 1.00 78.00 97 HIS A C 1
ATOM 780 O O . HIS A 1 97 ? 2.554 8.549 16.306 1.00 78.00 97 HIS A O 1
ATOM 786 N N . SER A 1 98 ? 1.606 6.638 15.639 1.00 78.12 98 SER A N 1
ATOM 787 C CA . SER A 1 98 ? 2.377 5.818 16.568 1.00 78.12 98 SER A CA 1
ATOM 788 C C . SER A 1 98 ? 2.884 4.544 15.907 1.00 78.12 98 SER A C 1
ATOM 790 O O . SER A 1 98 ? 2.143 3.580 15.725 1.00 78.12 98 SER A O 1
ATOM 792 N N . LYS A 1 99 ? 4.194 4.527 15.635 1.00 68.12 99 LYS A N 1
ATOM 793 C CA . LYS A 1 99 ? 4.932 3.377 15.091 1.00 68.12 99 LYS A CA 1
ATOM 794 C C . LYS A 1 99 ? 4.703 2.085 15.884 1.00 68.12 99 LYS A C 1
ATOM 796 O O . LYS A 1 99 ? 4.537 1.021 15.306 1.00 68.12 99 LYS A O 1
ATOM 801 N N . ASN A 1 100 ? 4.616 2.186 17.211 1.00 65.75 100 ASN A N 1
ATOM 802 C CA . ASN A 1 100 ? 4.468 1.031 18.106 1.00 65.75 100 ASN A CA 1
ATOM 803 C C . ASN A 1 100 ? 3.011 0.568 18.278 1.00 65.75 100 ASN A C 1
ATOM 805 O O . ASN A 1 100 ? 2.737 -0.316 19.088 1.00 65.75 100 ASN A O 1
ATOM 809 N N . TYR A 1 101 ? 2.056 1.206 17.599 1.00 59.53 101 TYR A N 1
ATOM 810 C CA . TYR A 1 101 ? 0.639 0.939 17.820 1.00 59.53 101 TYR A CA 1
ATOM 811 C C . TYR A 1 101 ? 0.179 -0.388 17.214 1.00 59.53 101 TYR A C 1
ATOM 813 O O . TYR A 1 101 ? -0.703 -1.045 17.765 1.00 59.53 101 TYR A O 1
ATOM 821 N N . VAL A 1 102 ? 0.809 -0.804 16.115 1.00 60.28 102 VAL A N 1
ATOM 822 C CA . VAL A 1 102 ? 0.627 -2.126 15.518 1.00 60.28 102 VAL A CA 1
ATOM 823 C C . VAL A 1 102 ? 2.007 -2.679 15.190 1.00 60.28 102 VAL A C 1
ATOM 825 O O . VAL A 1 102 ? 2.707 -2.131 14.345 1.00 60.28 102 VAL A O 1
ATOM 828 N N . GLU A 1 103 ? 2.401 -3.766 15.859 1.00 62.59 103 GLU A N 1
ATOM 829 C CA . GLU A 1 103 ? 3.606 -4.522 15.503 1.00 62.59 103 GLU A CA 1
ATOM 830 C C . GLU A 1 103 ? 3.367 -5.244 14.169 1.00 62.59 103 GLU A C 1
ATOM 832 O O . GLU A 1 103 ? 2.957 -6.407 14.120 1.00 62.59 103 GLU A O 1
ATOM 837 N N . TYR A 1 104 ? 3.626 -4.559 13.060 1.00 65.31 104 TYR A N 1
ATOM 838 C CA . TYR A 1 104 ? 3.786 -5.220 11.772 1.00 65.31 104 TYR A CA 1
ATOM 839 C C . TYR A 1 104 ? 5.176 -5.855 11.722 1.00 65.31 104 TYR A C 1
ATOM 841 O O . TYR A 1 104 ? 6.126 -5.270 11.214 1.00 65.31 104 TYR A O 1
ATOM 849 N N . LYS A 1 105 ? 5.308 -7.068 12.267 1.00 62.09 105 LYS A N 1
ATOM 850 C CA . LYS A 1 105 ? 6.561 -7.833 12.185 1.00 62.09 105 LYS A CA 1
ATOM 851 C C . LYS A 1 105 ? 6.716 -8.432 10.794 1.00 62.09 105 LYS A C 1
ATOM 853 O O . LYS A 1 105 ? 6.342 -9.580 10.564 1.00 62.09 105 LYS A O 1
ATOM 858 N N . VAL A 1 106 ? 7.267 -7.653 9.870 1.00 65.31 106 VAL A N 1
ATOM 859 C CA . VAL A 1 106 ? 7.636 -8.118 8.529 1.00 65.31 106 VAL A CA 1
ATOM 860 C C . VAL A 1 106 ? 9.137 -8.365 8.516 1.00 65.31 106 VAL A C 1
ATOM 862 O O . VAL A 1 106 ? 9.923 -7.437 8.656 1.00 65.31 106 VAL A O 1
ATOM 865 N N . LYS A 1 107 ? 9.560 -9.626 8.365 1.00 67.25 107 LYS A N 1
ATOM 866 C CA . LYS A 1 107 ? 10.991 -9.987 8.429 1.00 67.25 107 LYS A CA 1
ATOM 867 C C . LYS A 1 107 ? 11.797 -9.426 7.259 1.00 67.25 107 LYS A C 1
ATOM 869 O O . LYS A 1 107 ? 13.015 -9.322 7.354 1.00 67.25 107 LYS A O 1
ATOM 874 N N . ALA A 1 108 ? 11.127 -9.135 6.148 1.00 67.88 108 ALA A N 1
ATOM 875 C CA . ALA A 1 108 ? 11.773 -8.725 4.915 1.00 67.88 108 ALA A CA 1
ATOM 876 C C . ALA A 1 108 ? 12.203 -7.244 4.874 1.00 67.88 108 ALA A C 1
ATOM 878 O O . ALA A 1 108 ? 13.051 -6.923 4.042 1.00 67.88 108 ALA A O 1
ATOM 879 N N . PHE A 1 109 ? 11.661 -6.359 5.730 1.00 70.56 109 PHE A N 1
ATOM 880 C CA . PHE A 1 109 ? 11.858 -4.904 5.605 1.00 70.56 109 PHE A CA 1
ATOM 881 C C . PHE A 1 109 ? 11.966 -4.173 6.953 1.00 70.56 109 PHE A C 1
ATOM 883 O O . PHE A 1 109 ? 11.426 -4.661 7.94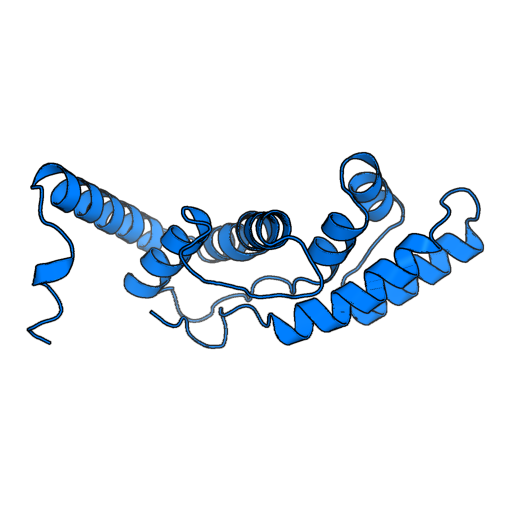8 1.00 70.56 109 PHE A O 1
ATOM 890 N N . PRO A 1 110 ? 12.623 -2.993 6.998 1.00 79.69 110 PRO A N 1
ATOM 891 C CA . PRO A 1 110 ? 12.651 -2.154 8.192 1.00 79.69 110 PRO A CA 1
ATOM 892 C C . PRO A 1 110 ? 11.242 -1.718 8.609 1.00 79.69 110 PRO A C 1
ATOM 894 O O . PRO A 1 110 ? 10.448 -1.251 7.791 1.00 79.69 110 PRO A O 1
ATOM 897 N N . GLU A 1 111 ? 10.943 -1.819 9.903 1.00 79.94 111 GLU A N 1
ATOM 898 C CA . GLU A 1 111 ? 9.630 -1.448 10.450 1.00 79.94 111 GLU A CA 1
ATOM 899 C C . GLU A 1 111 ? 9.306 0.041 10.244 1.00 79.94 111 GLU A C 1
ATOM 901 O O . GLU A 1 111 ? 8.143 0.396 10.071 1.00 79.94 111 GLU A O 1
ATOM 906 N N . ASP A 1 112 ? 10.327 0.906 10.241 1.00 80.12 112 ASP A N 1
ATOM 907 C CA . ASP A 1 112 ? 10.190 2.347 9.987 1.00 80.12 112 ASP A CA 1
ATOM 908 C C . ASP A 1 112 ? 9.668 2.645 8.580 1.00 80.12 112 ASP A C 1
ATOM 910 O O . ASP A 1 112 ? 8.705 3.394 8.427 1.00 80.12 112 ASP A O 1
ATOM 914 N N . GLU A 1 113 ? 10.269 2.019 7.566 1.00 81.69 113 GLU A N 1
ATOM 915 C CA . GLU A 1 113 ? 9.879 2.178 6.162 1.00 81.69 113 GLU A CA 1
ATOM 916 C C . GLU A 1 113 ? 8.451 1.672 5.935 1.00 81.69 113 GLU A C 1
ATOM 918 O O . GLU A 1 113 ? 7.617 2.354 5.337 1.00 81.69 113 GLU A O 1
ATOM 923 N N . LEU A 1 114 ? 8.132 0.496 6.489 1.00 84.06 114 LEU A N 1
ATOM 924 C CA . LEU A 1 114 ? 6.793 -0.075 6.393 1.00 84.06 114 LEU A CA 1
ATOM 925 C C . LEU A 1 114 ? 5.744 0.821 7.059 1.00 84.06 114 LEU A C 1
ATOM 927 O O . LEU A 1 114 ? 4.686 1.066 6.480 1.00 84.06 114 LEU A O 1
ATOM 931 N N . TRP A 1 115 ? 6.018 1.309 8.270 1.00 84.94 115 TRP A N 1
ATOM 932 C CA . TRP A 1 115 ? 5.107 2.207 8.972 1.00 84.94 115 TRP A CA 1
ATOM 933 C C . TRP A 1 115 ? 4.914 3.522 8.213 1.00 84.94 115 TRP A C 1
ATOM 935 O O . TRP A 1 115 ? 3.774 3.980 8.078 1.00 84.94 115 TRP A O 1
ATOM 945 N N . TRP A 1 116 ? 5.997 4.108 7.697 1.00 83.88 116 TRP A N 1
ATOM 946 C CA . TRP A 1 116 ? 5.944 5.365 6.960 1.00 83.88 116 TRP A CA 1
ATOM 947 C C . TRP A 1 116 ? 5.063 5.242 5.721 1.00 83.88 116 TRP A C 1
ATOM 949 O O . TRP A 1 116 ? 4.115 6.015 5.570 1.00 83.88 116 TRP A O 1
ATOM 959 N N . ILE A 1 117 ? 5.305 4.220 4.896 1.00 86.06 117 ILE A N 1
ATOM 960 C CA . ILE A 1 117 ? 4.554 4.001 3.659 1.00 86.06 117 ILE A CA 1
ATOM 961 C C . ILE A 1 117 ? 3.101 3.599 3.956 1.00 86.06 117 ILE A C 1
ATOM 963 O O . ILE A 1 117 ? 2.184 4.131 3.338 1.00 86.06 117 ILE A O 1
ATOM 967 N N . LEU A 1 118 ? 2.829 2.730 4.938 1.00 86.50 118 LEU A N 1
ATOM 968 C CA . LEU A 1 118 ? 1.439 2.433 5.320 1.00 86.50 118 LEU A CA 1
ATOM 969 C C . LEU A 1 118 ? 0.697 3.689 5.796 1.00 86.50 118 LEU A C 1
ATOM 971 O O . LEU A 1 118 ? -0.496 3.841 5.538 1.00 86.50 118 LEU A O 1
ATOM 975 N N . SER A 1 119 ? 1.383 4.598 6.482 1.00 84.69 119 SER A N 1
ATOM 976 C CA . SER A 1 119 ? 0.778 5.847 6.940 1.00 84.69 119 SER A CA 1
ATOM 977 C C . SER A 1 119 ? 0.489 6.793 5.771 1.00 84.69 119 SER A C 1
ATOM 979 O O . SER A 1 119 ? -0.652 7.231 5.629 1.00 84.69 119 SER A O 1
ATOM 981 N N . HIS A 1 120 ? 1.483 7.060 4.920 1.00 83.44 120 HIS A N 1
ATOM 982 C CA . HIS A 1 120 ? 1.428 8.104 3.886 1.00 83.44 120 HIS A CA 1
ATOM 983 C C . HIS A 1 120 ? 0.788 7.642 2.581 1.00 83.44 120 HIS A C 1
ATOM 985 O O . HIS A 1 120 ? 0.039 8.401 1.979 1.00 83.44 120 HIS A O 1
ATOM 991 N N . ASP A 1 121 ? 1.011 6.392 2.182 1.00 84.38 121 ASP A N 1
ATOM 992 C CA . ASP A 1 121 ? 0.595 5.893 0.868 1.00 84.38 121 ASP A CA 1
ATOM 993 C C . ASP A 1 121 ? -0.670 5.020 0.959 1.00 84.38 121 ASP A C 1
ATOM 995 O O . ASP A 1 121 ? -1.293 4.715 -0.061 1.00 84.38 121 ASP A O 1
ATOM 999 N N . TYR A 1 122 ? -1.093 4.634 2.174 1.00 89.62 122 TYR A N 1
ATOM 1000 C CA . TYR A 1 122 ? -2.311 3.844 2.389 1.00 89.62 122 TYR A CA 1
ATOM 1001 C C . TYR A 1 122 ? -3.357 4.541 3.267 1.00 89.62 122 TYR A C 1
ATOM 1003 O O . TYR A 1 122 ? -4.455 4.841 2.796 1.00 89.62 122 TYR A O 1
ATOM 1011 N N . TYR A 1 123 ? -3.050 4.815 4.539 1.00 87.81 123 TYR A N 1
ATOM 1012 C CA . TYR A 1 123 ? -4.049 5.318 5.485 1.00 87.81 123 TYR A CA 1
ATOM 1013 C C . TYR A 1 123 ? -4.431 6.783 5.259 1.00 87.81 123 TYR A C 1
ATOM 1015 O O . TYR A 1 123 ? -5.618 7.098 5.325 1.00 87.81 123 TYR A O 1
ATOM 1023 N N . VAL A 1 124 ? -3.479 7.677 4.977 1.00 84.88 124 VAL A N 1
ATOM 1024 C CA . VAL A 1 124 ? -3.795 9.080 4.657 1.00 84.88 124 VAL A CA 1
ATOM 1025 C C . VAL A 1 124 ? -4.686 9.173 3.407 1.00 84.88 124 VAL A C 1
ATOM 1027 O O . VAL A 1 124 ? -5.778 9.732 3.526 1.00 84.88 124 VAL A O 1
ATOM 1030 N N . PRO A 1 125 ? -4.363 8.527 2.268 1.00 84.62 125 PRO A N 1
ATOM 1031 C CA . PRO A 1 125 ? -5.235 8.563 1.097 1.00 84.62 125 PRO A CA 1
ATOM 1032 C C . PRO A 1 125 ? -6.583 7.863 1.325 1.00 84.62 125 PRO A C 1
ATOM 1034 O O . PRO A 1 125 ? -7.591 8.266 0.745 1.00 84.62 125 PRO A O 1
ATOM 1037 N N . LEU A 1 126 ? -6.647 6.828 2.178 1.00 87.38 126 LEU A N 1
ATOM 1038 C CA . LEU A 1 126 ? -7.923 6.241 2.607 1.00 87.38 126 LEU A CA 1
ATOM 1039 C C . LEU A 1 126 ? -8.795 7.285 3.315 1.00 87.38 126 LEU A C 1
ATOM 1041 O O . LEU A 1 126 ? -9.987 7.392 3.027 1.00 87.38 126 LEU A O 1
ATOM 1045 N N . LEU A 1 127 ? -8.212 8.061 4.232 1.00 83.19 127 LEU A N 1
ATOM 1046 C CA . LEU A 1 127 ? -8.920 9.131 4.932 1.00 83.19 127 LEU A CA 1
ATOM 1047 C C . LEU A 1 127 ? -9.363 10.233 3.969 1.00 83.19 127 LEU A C 1
ATOM 1049 O O . LEU A 1 127 ? -10.515 10.644 4.041 1.00 83.19 127 LEU A O 1
ATOM 1053 N N . GLU A 1 128 ? -8.506 10.664 3.045 1.00 81.31 128 GLU A N 1
ATOM 1054 C CA . GLU A 1 128 ? -8.836 11.691 2.046 1.00 81.31 128 GLU A CA 1
ATOM 1055 C C . GLU A 1 128 ? -10.007 11.272 1.155 1.00 81.31 128 GLU A C 1
ATOM 1057 O O . GLU A 1 128 ? -10.976 12.015 1.006 1.00 81.31 128 GLU A O 1
ATOM 1062 N N . LYS A 1 129 ? -9.973 10.043 0.623 1.00 79.31 129 LYS A N 1
ATOM 1063 C CA . LYS A 1 129 ? -11.051 9.498 -0.220 1.00 79.31 129 LYS A CA 1
ATOM 1064 C C . LYS A 1 129 ? -12.366 9.323 0.525 1.00 79.31 129 LYS A C 1
ATOM 1066 O O . LYS A 1 129 ? -13.432 9.347 -0.084 1.00 79.31 129 LYS A O 1
ATOM 1071 N N . THR A 1 130 ? -12.295 9.095 1.832 1.00 74.88 130 THR A N 1
ATOM 1072 C CA . THR A 1 130 ? -13.474 8.888 2.676 1.00 74.88 130 THR A CA 1
ATOM 1073 C C . THR A 1 130 ? -13.951 10.185 3.321 1.00 74.88 130 THR A C 1
ATOM 1075 O O . THR A 1 130 ? -15.004 10.192 3.956 1.00 74.88 130 THR A O 1
ATOM 1078 N N . TRP A 1 131 ? -13.238 11.303 3.156 1.00 66.62 131 TRP A N 1
ATOM 1079 C CA . TRP A 1 131 ? -13.542 12.566 3.818 1.00 66.62 131 TRP A CA 1
ATOM 1080 C C . TRP A 1 131 ? -14.812 13.218 3.247 1.00 66.62 131 TRP A C 1
ATOM 1082 O O . TRP A 1 131 ? -14.792 13.861 2.202 1.00 66.62 131 TRP A O 1
ATOM 1092 N N . ASN A 1 132 ? -15.936 13.100 3.962 1.00 61.84 132 ASN A N 1
ATOM 1093 C CA . ASN A 1 132 ? -17.131 13.924 3.743 1.00 61.84 132 ASN A CA 1
ATOM 1094 C C . ASN A 1 132 ? -17.365 14.873 4.944 1.00 61.84 132 ASN A C 1
ATOM 1096 O O . ASN A 1 132 ? -16.744 14.733 6.001 1.00 61.84 132 ASN A O 1
ATOM 1100 N N . TYR A 1 133 ? -18.286 15.835 4.817 1.00 51.56 133 TYR A N 1
ATOM 1101 C CA . TYR A 1 133 ? -18.595 16.835 5.857 1.00 51.56 133 TYR A CA 1
ATOM 1102 C C . TYR A 1 133 ? -18.945 16.236 7.245 1.00 51.56 133 TYR A C 1
ATOM 1104 O O . TYR A 1 133 ? -18.639 16.826 8.284 1.00 51.56 133 TYR A O 1
ATOM 1112 N N . GLN A 1 134 ? -19.536 15.037 7.305 1.00 55.19 134 GLN A N 1
ATOM 1113 C CA . GLN A 1 134 ? -19.795 14.309 8.556 1.00 55.19 134 GLN A CA 1
ATOM 1114 C C . GLN A 1 134 ? -18.507 13.787 9.206 1.00 55.19 134 GLN A C 1
ATOM 1116 O O . GLN A 1 134 ? -18.396 13.845 10.431 1.00 55.19 134 GLN A O 1
ATOM 1121 N N . ASN A 1 135 ? -17.509 13.369 8.423 1.00 57.53 135 ASN A N 1
ATOM 1122 C CA . ASN A 1 135 ? -16.208 12.933 8.945 1.00 57.53 135 ASN A CA 1
ATOM 1123 C C . ASN A 1 135 ? -15.404 14.096 9.533 1.00 57.53 135 ASN A C 1
ATOM 1125 O O . ASN A 1 135 ? -14.726 13.919 10.540 1.00 57.53 135 ASN A O 1
ATOM 1129 N N . LEU A 1 136 ? -15.586 15.311 9.013 1.00 54.38 136 LEU A N 1
ATOM 1130 C CA . LEU A 1 136 ? -15.041 16.549 9.583 1.00 54.38 136 LEU A CA 1
ATOM 1131 C C . LEU A 1 136 ? -15.661 16.859 10.960 1.00 54.38 136 LEU A C 1
ATOM 1133 O O . LEU A 1 136 ? -14.951 17.146 11.925 1.00 54.38 136 LEU A O 1
ATOM 1137 N N . ARG A 1 137 ? -16.987 16.702 11.100 1.00 53.38 137 ARG A N 1
ATOM 1138 C CA . ARG A 1 137 ? -17.691 16.835 12.391 1.00 53.38 137 ARG A CA 1
ATOM 1139 C C . ARG A 1 137 ? -17.249 15.772 13.402 1.00 53.38 137 ARG A C 1
ATOM 1141 O O . ARG A 1 137 ? -17.150 16.066 14.595 1.00 53.38 137 ARG A O 1
ATOM 1148 N N . LEU A 1 138 ? -16.993 14.546 12.942 1.00 55.09 138 LEU A N 1
ATOM 1149 C CA . LEU A 1 138 ? -16.485 13.452 13.771 1.00 55.09 138 LEU A CA 1
ATOM 1150 C C . LEU A 1 138 ? -15.023 13.661 14.168 1.00 55.09 138 LEU A C 1
ATOM 1152 O O . LEU A 1 138 ? -14.706 13.482 15.338 1.00 55.09 138 LEU A O 1
ATOM 1156 N N . PHE A 1 139 ? -14.163 14.113 13.255 1.00 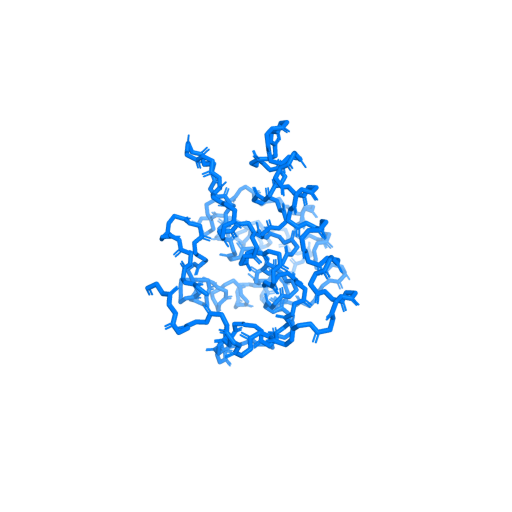59.97 139 PHE A N 1
ATOM 1157 C CA . PHE A 1 139 ? -12.776 14.475 13.541 1.00 59.97 139 PHE A CA 1
ATOM 1158 C C . PHE A 1 139 ? -12.711 15.572 14.604 1.00 59.97 139 PHE A C 1
ATOM 1160 O O . PHE A 1 139 ? -12.044 15.394 15.617 1.00 59.97 139 PHE A O 1
ATOM 1167 N N . VAL A 1 140 ? -13.490 16.648 14.450 1.00 56.75 140 VAL A N 1
ATOM 1168 C CA . VAL A 1 140 ? -13.594 17.717 15.454 1.00 56.75 140 VAL A CA 1
ATOM 1169 C C . VAL A 1 140 ? -14.086 17.163 16.795 1.00 56.75 140 VAL A C 1
ATOM 1171 O O . VAL A 1 140 ? -13.471 17.431 17.822 1.00 56.75 140 VAL A O 1
ATOM 1174 N N . LYS A 1 141 ? -15.124 16.315 16.820 1.00 54.62 141 LYS A N 1
ATOM 1175 C CA . LYS A 1 141 ? -15.592 15.674 18.065 1.00 54.62 141 LYS A CA 1
ATOM 1176 C C . LYS A 1 141 ? -14.534 14.773 18.710 1.00 54.62 141 LYS A C 1
ATOM 1178 O O . LYS A 1 141 ? -14.357 14.827 19.923 1.00 54.62 141 LYS A O 1
ATOM 1183 N N . CYS A 1 142 ? -13.843 13.946 17.931 1.00 56.69 142 CYS A N 1
ATOM 1184 C CA . CYS A 1 142 ? -12.827 13.007 18.404 1.00 56.69 142 CYS A CA 1
ATOM 1185 C C . CYS A 1 142 ? -11.567 13.732 18.886 1.00 56.69 142 CYS A C 1
ATOM 1187 O O . CYS A 1 142 ? -11.030 13.389 19.938 1.00 56.69 142 CYS A O 1
ATOM 1189 N N . TYR A 1 143 ? -11.132 14.764 18.164 1.00 57.22 143 TYR A N 1
ATOM 1190 C CA . TYR A 1 143 ? -9.996 15.606 18.520 1.00 57.22 143 TYR A CA 1
ATOM 1191 C C . TYR A 1 143 ? -10.294 16.435 19.776 1.00 57.22 143 TYR A C 1
ATOM 1193 O O . TYR A 1 143 ? -9.498 16.414 20.710 1.00 57.22 143 TYR A O 1
ATOM 1201 N N . ILE A 1 144 ? -11.487 17.043 19.877 1.00 53.19 144 ILE A N 1
ATOM 1202 C CA . ILE A 1 144 ? -11.958 17.725 21.097 1.00 53.19 144 ILE A CA 1
ATOM 1203 C C . ILE A 1 144 ? -12.055 16.744 22.270 1.00 53.19 144 ILE A C 1
ATOM 1205 O O . ILE A 1 144 ? -11.617 17.066 23.369 1.00 53.19 144 ILE A O 1
ATOM 1209 N N . LYS A 1 145 ? -12.571 15.526 22.065 1.00 51.25 145 LYS A N 1
ATOM 1210 C CA . LYS A 1 145 ? -12.666 14.505 23.123 1.00 51.25 145 LYS A CA 1
ATOM 1211 C C . LYS A 1 145 ? -11.285 14.023 23.576 1.00 51.25 145 LYS A C 1
ATOM 1213 O O . LYS A 1 145 ? -11.077 13.829 24.769 1.00 51.25 145 LYS A O 1
ATOM 1218 N N . LYS A 1 146 ? -10.328 13.864 22.655 1.00 52.81 146 LYS A N 1
ATOM 1219 C CA . LYS A 1 146 ? -8.933 13.516 22.969 1.00 52.81 146 LYS A CA 1
ATOM 1220 C C . LYS A 1 146 ? -8.241 14.650 23.727 1.00 52.81 146 LYS A C 1
ATOM 1222 O O . LYS A 1 146 ? -7.611 14.378 24.744 1.00 52.81 146 LYS A O 1
ATOM 1227 N N . LEU A 1 147 ? -8.417 15.901 23.298 1.00 48.50 147 LEU A N 1
ATOM 1228 C CA . LEU A 1 147 ? -7.963 17.096 24.019 1.00 48.50 147 LEU A CA 1
ATOM 1229 C C . LEU A 1 147 ? -8.562 17.157 25.425 1.00 48.50 147 LEU A C 1
ATOM 1231 O O . LEU A 1 147 ? -7.816 17.273 26.385 1.00 48.50 147 LEU A O 1
ATOM 1235 N N . TYR A 1 148 ? -9.875 16.975 25.566 1.00 44.12 148 TYR A N 1
ATOM 1236 C CA . TYR A 1 148 ? -10.561 16.977 26.858 1.00 44.12 148 TYR A CA 1
ATOM 1237 C C . TYR A 1 148 ? -10.031 15.886 27.798 1.00 44.12 148 TYR A C 1
ATOM 1239 O O . TYR A 1 148 ? -9.704 16.158 28.946 1.00 44.12 148 TYR A O 1
ATOM 1247 N N . LEU A 1 149 ? -9.856 14.656 27.307 1.00 44.56 149 LEU A N 1
ATOM 1248 C CA . LEU A 1 149 ? -9.310 13.552 28.107 1.00 44.56 149 LEU A CA 1
ATOM 1249 C C . LEU A 1 149 ? -7.841 13.768 28.503 1.00 44.56 149 LEU A C 1
ATOM 1251 O O . LEU A 1 149 ? -7.431 13.335 29.580 1.00 44.56 149 LEU A O 1
ATOM 1255 N N . THR A 1 150 ? -7.068 14.447 27.652 1.00 44.22 150 THR A N 1
ATOM 1256 C CA . THR A 1 150 ? -5.660 14.782 27.909 1.00 44.22 150 THR A CA 1
ATOM 1257 C C . THR A 1 150 ? -5.545 15.932 28.916 1.00 44.22 150 THR A C 1
ATOM 1259 O O . THR A 1 150 ? -4.758 15.838 29.852 1.00 44.22 150 THR A O 1
ATOM 1262 N N . VAL A 1 151 ? -6.382 16.968 28.789 1.00 43.06 151 VAL A N 1
ATOM 1263 C CA . VAL A 1 151 ? -6.464 18.115 29.714 1.00 43.06 151 VAL A CA 1
ATOM 1264 C C . VAL A 1 151 ? -7.001 17.697 31.086 1.00 43.06 151 VAL A C 1
ATOM 1266 O O . VAL A 1 151 ? -6.518 18.177 32.105 1.00 43.06 151 VAL A O 1
ATOM 1269 N N . CYS A 1 152 ? -7.948 16.759 31.145 1.00 41.75 152 CYS A N 1
ATOM 1270 C CA . CYS A 1 152 ? -8.494 16.248 32.406 1.00 41.75 152 CYS A CA 1
ATOM 1271 C C . CYS A 1 152 ? -7.635 15.149 33.067 1.00 41.75 152 CYS A C 1
ATOM 1273 O O . CYS A 1 152 ? -8.049 14.598 34.086 1.00 41.75 152 CYS A O 1
ATOM 1275 N N . GLY A 1 153 ? -6.467 14.794 32.512 1.00 42.47 153 GLY A N 1
ATOM 1276 C CA . GLY A 1 153 ? -5.529 13.843 33.128 1.00 42.47 153 GLY A CA 1
ATOM 1277 C C . GLY A 1 153 ? -6.058 12.409 33.277 1.00 42.47 153 GLY A C 1
ATOM 1278 O O . GLY A 1 153 ? -5.554 11.639 34.100 1.00 42.47 153 GLY A O 1
ATOM 1279 N N . ILE A 1 154 ? -7.083 12.016 32.513 1.00 45.81 154 ILE A N 1
ATOM 1280 C CA . ILE A 1 154 ? -7.745 10.724 32.715 1.00 45.81 154 ILE A CA 1
ATOM 1281 C C . ILE A 1 154 ? -7.010 9.631 31.930 1.00 45.81 154 ILE A C 1
ATOM 1283 O O . ILE A 1 154 ? -7.246 9.402 30.744 1.00 45.81 154 ILE A O 1
ATOM 1287 N N . SER A 1 155 ? -6.104 8.929 32.616 1.00 41.75 155 SER A N 1
ATOM 1288 C CA . SER A 1 155 ? -5.388 7.762 32.089 1.00 41.75 155 SER A CA 1
ATOM 1289 C C . SER A 1 155 ? -6.353 6.656 31.629 1.00 41.75 155 SER A C 1
ATOM 1291 O O . SER A 1 155 ? -7.244 6.224 32.367 1.00 41.75 155 SER A O 1
ATOM 1293 N N . ARG A 1 156 ? -6.126 6.155 30.404 1.00 41.22 156 ARG A N 1
ATOM 1294 C CA . ARG A 1 156 ? -6.894 5.132 29.655 1.00 41.22 156 ARG A CA 1
ATOM 1295 C C . ARG A 1 156 ? -7.271 3.859 30.439 1.00 41.22 156 ARG A C 1
ATOM 1297 O O . ARG A 1 156 ? -8.156 3.131 30.001 1.00 41.22 156 ARG A O 1
ATOM 1304 N N . LYS A 1 157 ? -6.648 3.571 31.589 1.00 42.28 157 LYS A N 1
ATOM 1305 C CA . LYS A 1 157 ? -6.841 2.316 32.343 1.00 42.28 157 LYS A CA 1
ATOM 1306 C C . LYS A 1 157 ? -8.199 2.164 33.046 1.00 42.28 157 LYS A C 1
ATOM 1308 O O . LYS A 1 157 ? -8.508 1.058 33.478 1.00 42.28 157 LYS A O 1
ATOM 1313 N N . LYS A 1 158 ? -9.028 3.211 33.162 1.00 40.75 158 LYS A N 1
ATOM 1314 C CA . LYS A 1 158 ? -10.305 3.130 33.909 1.00 40.75 158 LYS A CA 1
ATOM 1315 C C . LYS A 1 158 ? -11.560 2.829 33.077 1.00 40.75 158 LYS A C 1
ATOM 1317 O O . LYS A 1 158 ? -12.574 2.479 33.670 1.00 40.75 158 LYS A O 1
ATOM 1322 N N . TYR A 1 159 ? -11.516 2.913 31.744 1.00 41.78 159 TYR A N 1
ATOM 1323 C CA . TYR A 1 159 ? -12.740 2.873 30.921 1.00 41.78 159 TYR A CA 1
ATOM 1324 C C . TYR A 1 159 ? -13.086 1.527 30.271 1.00 41.78 159 TYR A C 1
ATOM 1326 O O . TYR A 1 159 ? -14.180 1.397 29.740 1.00 41.78 159 TYR A O 1
ATOM 1334 N N . LEU A 1 160 ? -12.229 0.505 30.356 1.00 38.19 160 LEU A N 1
ATOM 1335 C CA . LEU A 1 160 ? -12.519 -0.822 29.780 1.00 38.19 160 LEU A CA 1
ATOM 1336 C C . LEU A 1 160 ? -13.218 -1.797 30.747 1.00 38.19 160 LEU A C 1
ATOM 1338 O O . LEU A 1 160 ? -13.303 -2.981 30.453 1.00 38.19 160 LEU A O 1
ATOM 1342 N N . LYS A 1 161 ? -13.713 -1.341 31.908 1.00 33.31 161 LYS A N 1
ATOM 1343 C CA . LYS A 1 161 ? -14.376 -2.223 32.896 1.00 33.31 161 LYS A CA 1
ATOM 1344 C C . LYS A 1 161 ? -15.902 -2.147 32.951 1.00 33.31 161 LYS A C 1
ATOM 1346 O O . LYS A 1 161 ? -16.498 -2.804 33.797 1.00 33.31 161 LYS A O 1
ATOM 1351 N N . LYS A 1 162 ? -16.543 -1.387 32.071 1.00 38.41 162 LYS A N 1
ATOM 1352 C CA . LYS A 1 162 ? -17.999 -1.432 31.902 1.00 38.41 162 LYS A CA 1
ATOM 1353 C C . LYS A 1 162 ? -18.329 -1.135 30.453 1.00 38.41 162 LYS A C 1
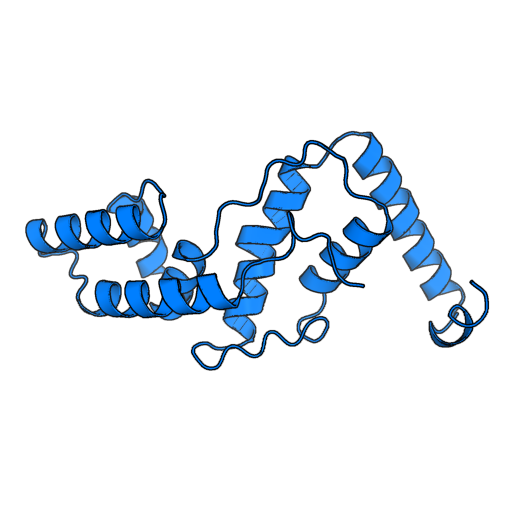ATOM 1355 O O . LYS A 1 162 ? -18.547 0.027 30.156 1.00 38.41 162 LYS A O 1
ATOM 1360 N N . PHE A 1 163 ? -18.275 -2.153 29.605 1.00 37.44 163 PHE A N 1
ATOM 1361 C CA . PHE A 1 163 ? -19.235 -2.470 28.545 1.00 37.44 163 PHE A CA 1
ATOM 1362 C C . PHE A 1 163 ? -18.940 -3.900 28.099 1.00 37.44 163 PHE A C 1
ATOM 1364 O O . PHE A 1 163 ? -17.747 -4.186 27.853 1.00 37.44 163 PHE A O 1
#

Secondary structure (DSSP, 8-state):
-PPPTTTS--HHHHHHHHHHHHHHHHT--TT-HHHHHHHHHHHHHHHTS---HHHHHHHHHHS-HHHHHHHHHSPPPP--SSPPPHHHHHHHHHHHH-GGGS----TTS-HHHHHHHIIIIIIHHHHHHH--HHHHHHHHHHHHHHHHHHHTT--GGGSTT--

Organism: NCBI:txid657309

Sequence (163 aa):
MKLREEIEPKIIQIEKICLQISRLLRGYDSEKDNKCLNIIKKISELTHKVITKDILSEYMEDDSICMVALRLSIGTPPLLHIPLSCDELLEIIQRIHSKNYVEYKVKAFPEDELWWILSHDYYVPLLEKTWNYQNLRLFVKCYIKKLYLTVCGISRKKYLKKF

Radius of gyration: 19.14 Å; chains: 1; bounding box: 40×30×58 Å

pLDDT: mean 76.77, std 15.95, range [33.31, 93.44]